Protein AF-A0AAW7VL09-F1 (afdb_monomer_lite)

Secondary structure (DSSP, 8-state):
-EESSEEES-EEETT-EEEE-TT-EEES-EEEB-EEEESSEEES-EE-TT-EEEE-TT-EEES-EE-TT-EEEE-TT-EEES-B-

Foldseek 3Di:
DEFPAEAEQAEAAAPGEYEQAANHEYENYEFHLGEYEFLHEYENYEFEANYEYEFDLNGEYECYEYYPNGYYHYDHNGYYYNYHD

Structure (mmCIF, N/CA/C/O backbone):
data_AF-A0AAW7VL09-F1
#
_entry.id   AF-A0AAW7VL09-F1
#
loop_
_atom_site.group_PDB
_atom_site.id
_atom_site.type_symbol
_atom_site.label_atom_id
_atom_site.label_alt_id
_atom_site.label_comp_id
_atom_site.label_asym_id
_atom_site.label_entity_id
_atom_site.label_seq_id
_atom_site.pdbx_PDB_ins_code
_atom_site.Cartn_x
_atom_site.Cartn_y
_atom_site.Cartn_z
_atom_site.occupancy
_atom_site.B_iso_or_equiv
_atom_site.auth_seq_id
_atom_site.auth_comp_id
_atom_site.auth_asym_id
_atom_site.auth_atom_id
_atom_site.pdbx_PDB_model_num
ATOM 1 N N . VAL A 1 1 ? 10.718 1.699 -5.330 1.00 62.59 1 VAL A N 1
ATOM 2 C CA . VAL A 1 1 ? 10.842 2.687 -4.233 1.00 62.59 1 VAL A CA 1
ATOM 3 C C . VAL A 1 1 ? 10.611 1.939 -2.934 1.00 62.59 1 VAL A C 1
ATOM 5 O O . VAL A 1 1 ? 9.680 1.148 -2.882 1.00 62.59 1 VAL A O 1
ATOM 8 N N . GLU A 1 2 ? 11.471 2.102 -1.935 1.00 70.12 2 GLU A N 1
ATOM 9 C CA . GLU A 1 2 ? 11.235 1.551 -0.595 1.00 70.12 2 GLU A CA 1
ATOM 10 C C . GLU A 1 2 ? 11.010 2.721 0.359 1.00 70.12 2 GLU A C 1
ATOM 12 O O . GLU A 1 2 ? 11.822 3.647 0.404 1.00 70.12 2 GLU A O 1
ATOM 17 N N . SER A 1 3 ? 9.891 2.709 1.077 1.00 68.75 3 SER A N 1
ATOM 18 C CA . SER A 1 3 ? 9.571 3.731 2.070 1.00 68.75 3 SER A CA 1
ATOM 19 C C . SER A 1 3 ? 10.031 3.232 3.434 1.00 68.75 3 SER A C 1
ATOM 21 O O . SER A 1 3 ? 9.394 2.358 4.014 1.00 68.75 3 SER A O 1
ATOM 23 N N . ASP A 1 4 ? 11.133 3.781 3.946 1.00 71.25 4 ASP A N 1
ATOM 24 C CA . ASP A 1 4 ? 11.612 3.494 5.310 1.00 71.25 4 ASP A CA 1
ATOM 25 C C . ASP A 1 4 ? 11.043 4.479 6.353 1.00 71.25 4 ASP A C 1
ATOM 27 O O . ASP A 1 4 ? 11.192 4.271 7.556 1.00 71.25 4 ASP A O 1
ATOM 31 N N . THR A 1 5 ? 10.395 5.564 5.908 1.00 70.50 5 THR A N 1
ATOM 32 C CA . THR A 1 5 ? 9.796 6.591 6.777 1.00 70.50 5 THR A CA 1
ATOM 33 C C . THR A 1 5 ? 8.443 7.057 6.230 1.00 70.50 5 THR A C 1
ATOM 35 O O . THR A 1 5 ? 7.423 6.416 6.467 1.00 70.50 5 THR A O 1
ATOM 38 N N . THR A 1 6 ? 8.407 8.135 5.452 1.00 77.06 6 THR A N 1
ATOM 39 C CA . THR A 1 6 ? 7.194 8.666 4.833 1.00 77.06 6 THR A CA 1
ATOM 40 C C . THR A 1 6 ? 7.459 8.957 3.367 1.00 77.06 6 THR A C 1
ATOM 42 O O . THR A 1 6 ? 8.352 9.736 3.036 1.00 77.06 6 THR A O 1
ATOM 45 N N . SER A 1 7 ? 6.674 8.346 2.485 1.00 80.00 7 SER A N 1
ATOM 46 C CA . SER A 1 7 ? 6.680 8.656 1.055 1.00 80.00 7 SER A CA 1
ATOM 47 C C . SER A 1 7 ? 5.379 9.359 0.704 1.00 80.00 7 SER A C 1
ATOM 49 O O . SER A 1 7 ? 4.306 8.912 1.092 1.00 80.00 7 SER A O 1
ATOM 51 N N . ALA A 1 8 ? 5.469 10.489 0.010 1.00 84.00 8 ALA A N 1
ATOM 52 C CA . ALA A 1 8 ? 4.306 11.267 -0.388 1.00 84.00 8 ALA A CA 1
ATOM 53 C C . ALA A 1 8 ? 4.285 11.425 -1.906 1.00 84.00 8 ALA A C 1
ATOM 55 O O . ALA A 1 8 ? 5.300 11.790 -2.501 1.00 84.00 8 ALA A O 1
ATOM 56 N N . LYS A 1 9 ? 3.112 11.207 -2.508 1.00 84.56 9 LYS A N 1
ATOM 57 C CA . LYS A 1 9 ? 2.840 11.400 -3.938 1.00 84.56 9 LYS A CA 1
ATOM 58 C C . LYS A 1 9 ? 3.767 10.586 -4.846 1.00 84.56 9 LYS A C 1
ATOM 60 O O . LYS A 1 9 ? 4.230 11.078 -5.875 1.00 84.56 9 LYS A O 1
ATOM 65 N N . THR A 1 10 ? 4.048 9.342 -4.463 1.00 91.38 10 THR A N 1
ATOM 66 C CA . THR A 1 10 ? 4.804 8.410 -5.303 1.00 91.38 10 THR A CA 1
ATOM 67 C C . THR A 1 10 ? 3.963 8.016 -6.515 1.00 91.38 10 THR A C 1
ATOM 69 O O . THR A 1 10 ? 2.826 7.579 -6.362 1.00 91.38 10 THR A O 1
ATOM 72 N N . GLN A 1 11 ? 4.515 8.115 -7.724 1.00 94.50 11 GLN A N 1
ATOM 73 C CA . GLN A 1 11 ? 3.925 7.479 -8.901 1.00 94.50 11 GLN A CA 1
ATOM 74 C C . GLN A 1 11 ? 4.638 6.155 -9.179 1.00 94.50 11 GLN A C 1
ATOM 76 O O . GLN A 1 11 ? 5.863 6.124 -9.324 1.00 94.50 11 GLN A O 1
ATOM 81 N N . VAL A 1 12 ? 3.876 5.067 -9.278 1.00 95.69 12 VAL A N 1
ATOM 82 C CA . VAL A 1 12 ? 4.394 3.734 -9.593 1.00 95.69 12 VAL A CA 1
ATOM 83 C C . VAL A 1 12 ? 3.838 3.298 -10.945 1.00 95.69 12 VAL A C 1
ATOM 85 O O . VAL A 1 12 ? 2.674 2.923 -11.077 1.00 95.69 12 VAL A O 1
ATOM 88 N N . ASN A 1 13 ? 4.691 3.378 -11.962 1.00 94.94 13 ASN A N 1
ATOM 89 C CA . ASN A 1 13 ? 4.365 2.990 -13.333 1.00 94.94 13 ASN A CA 1
ATOM 90 C C . ASN A 1 13 ? 4.484 1.474 -13.542 1.00 94.94 13 ASN A C 1
ATOM 92 O O . ASN A 1 13 ? 5.049 0.773 -12.702 1.00 94.94 13 ASN A O 1
ATOM 96 N N . ALA A 1 14 ? 4.015 0.989 -14.694 1.00 95.31 14 ALA A N 1
ATOM 97 C CA . ALA A 1 14 ? 4.155 -0.400 -15.127 1.00 95.31 14 ALA A CA 1
ATOM 98 C C . ALA A 1 14 ? 5.566 -0.975 -14.901 1.00 95.31 14 ALA A C 1
ATOM 100 O O . ALA A 1 14 ? 6.572 -0.379 -15.289 1.00 95.31 14 ALA A O 1
ATOM 101 N N . GLY A 1 15 ? 5.630 -2.137 -14.242 1.00 92.44 15 GLY A N 1
ATOM 102 C CA . GLY A 1 15 ? 6.878 -2.811 -13.851 1.00 92.44 15 GLY A CA 1
ATOM 103 C C . GLY A 1 15 ? 7.590 -2.202 -12.634 1.00 92.44 15 GLY A C 1
ATOM 104 O O . GLY A 1 15 ? 8.544 -2.787 -12.120 1.00 92.44 15 GLY A O 1
ATOM 105 N N . GLY A 1 16 ? 7.132 -1.048 -12.150 1.00 95.06 16 GLY A N 1
ATOM 106 C CA . GLY A 1 16 ? 7.585 -0.434 -10.913 1.00 95.06 16 GLY A CA 1
ATOM 107 C C . GLY A 1 16 ? 6.933 -1.065 -9.686 1.00 95.06 16 GLY A C 1
ATOM 108 O O . GLY A 1 16 ? 5.807 -1.561 -9.740 1.00 95.06 16 GLY A O 1
ATOM 109 N N . ARG A 1 17 ? 7.644 -0.997 -8.557 1.00 94.44 17 ARG A N 1
ATOM 110 C CA . ARG A 1 17 ? 7.133 -1.434 -7.258 1.00 94.44 17 ARG A CA 1
ATOM 111 C C . ARG A 1 17 ? 7.460 -0.438 -6.151 1.00 94.44 17 ARG A C 1
ATOM 113 O O . ARG A 1 17 ? 8.598 0.044 -6.057 1.00 94.44 17 ARG A O 1
ATOM 120 N N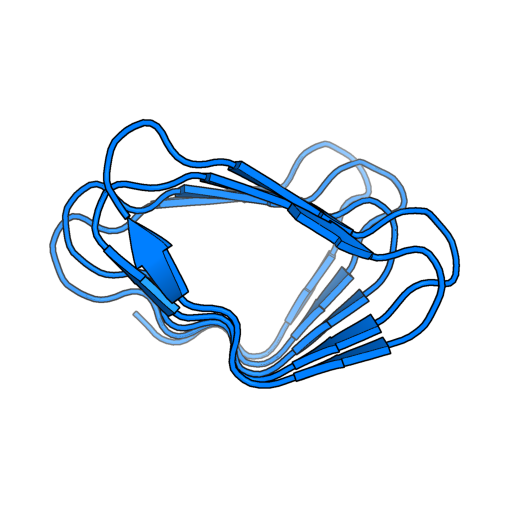 . GLU A 1 18 ? 6.477 -0.150 -5.310 1.00 94.75 18 GLU A N 1
ATOM 121 C CA . GLU A 1 18 ? 6.636 0.524 -4.022 1.00 94.75 18 GLU A CA 1
ATOM 122 C C . GLU A 1 18 ? 6.445 -0.491 -2.889 1.00 94.75 18 GLU A C 1
ATOM 124 O O . GLU A 1 18 ? 5.498 -1.270 -2.906 1.00 94.75 18 GLU A O 1
ATOM 129 N N . ILE A 1 19 ? 7.353 -0.504 -1.913 1.00 94.69 19 ILE A N 1
ATOM 130 C CA . ILE A 1 19 ? 7.204 -1.303 -0.691 1.00 94.69 19 ILE A CA 1
ATOM 131 C C . ILE A 1 19 ? 7.112 -0.335 0.482 1.00 94.69 19 ILE A C 1
ATOM 133 O O . ILE A 1 19 ? 8.071 0.384 0.781 1.00 94.69 19 ILE A O 1
ATOM 137 N N . VAL A 1 20 ? 5.959 -0.332 1.144 1.00 94.88 20 VAL A N 1
ATOM 138 C CA . VAL A 1 20 ? 5.700 0.455 2.349 1.00 94.88 20 VAL A CA 1
ATOM 139 C C . VAL A 1 20 ? 5.997 -0.433 3.544 1.00 94.88 20 VAL A C 1
ATOM 141 O O . VAL A 1 20 ? 5.161 -1.249 3.928 1.00 94.88 20 VAL A O 1
ATOM 144 N N . LYS A 1 21 ? 7.204 -0.322 4.104 1.00 93.81 21 LYS A N 1
ATOM 145 C CA . LYS A 1 21 ? 7.654 -1.209 5.184 1.00 93.81 21 LYS A CA 1
ATOM 146 C C . LYS A 1 21 ? 6.879 -0.980 6.477 1.00 93.81 21 LYS A C 1
ATOM 148 O O . LYS A 1 21 ? 6.240 0.051 6.684 1.00 93.81 21 LYS A O 1
ATOM 153 N N . THR A 1 22 ? 6.989 -1.936 7.393 1.00 89.38 22 THR A N 1
ATOM 154 C CA . THR A 1 22 ? 6.434 -1.809 8.748 1.00 89.38 22 THR A CA 1
ATOM 155 C C . THR A 1 22 ? 6.907 -0.497 9.402 1.00 89.38 22 THR A C 1
ATOM 157 O O . THR A 1 22 ? 8.103 -0.217 9.420 1.00 89.38 22 THR A O 1
ATOM 160 N N . LYS A 1 23 ? 5.973 0.286 9.968 1.00 89.31 23 LYS A N 1
ATOM 161 C CA . LYS A 1 23 ? 6.153 1.659 10.514 1.00 89.31 23 LYS A CA 1
ATOM 162 C C . LYS A 1 23 ? 6.329 2.785 9.490 1.00 89.31 23 LYS A C 1
ATOM 164 O O . LYS A 1 23 ? 6.382 3.941 9.906 1.00 89.31 23 LYS A O 1
ATOM 169 N N . ALA A 1 24 ? 6.394 2.485 8.197 1.00 93.06 24 ALA A N 1
ATOM 170 C CA . ALA A 1 24 ? 6.373 3.513 7.170 1.00 93.06 24 ALA A CA 1
ATOM 171 C C . ALA A 1 24 ? 4.938 3.929 6.832 1.00 93.06 24 ALA A C 1
ATOM 173 O O . ALA A 1 24 ? 3.982 3.168 7.020 1.00 93.06 24 ALA A O 1
ATOM 174 N N . THR A 1 25 ? 4.796 5.145 6.309 1.00 94.44 25 THR A N 1
ATOM 175 C CA . THR A 1 25 ? 3.528 5.644 5.773 1.00 94.44 25 THR A CA 1
ATOM 176 C C . THR A 1 25 ? 3.713 6.151 4.350 1.00 94.44 25 THR A C 1
ATOM 178 O O . THR A 1 25 ? 4.480 7.084 4.121 1.00 94.44 25 THR A O 1
ATOM 181 N N . ALA A 1 26 ? 3.003 5.564 3.393 1.00 95.81 26 ALA A N 1
ATOM 182 C CA . ALA A 1 26 ? 2.868 6.120 2.053 1.00 95.81 26 ALA A CA 1
ATOM 183 C C . ALA A 1 26 ? 1.563 6.915 1.961 1.00 95.81 26 ALA A C 1
ATOM 185 O O . ALA A 1 26 ? 0.536 6.461 2.457 1.00 95.81 26 ALA A O 1
ATOM 186 N N . THR A 1 27 ? 1.589 8.094 1.347 1.00 96.06 27 THR A N 1
ATOM 187 C CA . THR A 1 27 ? 0.397 8.931 1.169 1.00 96.06 27 THR A CA 1
ATOM 188 C C . THR A 1 27 ? 0.290 9.446 -0.260 1.00 96.06 27 THR A C 1
ATOM 190 O O . THR A 1 27 ? 1.275 9.915 -0.835 1.00 96.06 27 THR A O 1
ATOM 193 N N . GLY A 1 28 ? -0.900 9.360 -0.853 1.00 95.56 28 GLY A N 1
ATOM 194 C CA . GLY A 1 28 ? -1.152 9.873 -2.199 1.00 95.56 28 GLY A CA 1
ATOM 195 C C . GLY A 1 28 ? -0.434 9.089 -3.299 1.00 95.56 28 GLY A C 1
ATOM 196 O O . GLY A 1 28 ? -0.109 9.668 -4.337 1.00 95.56 28 GLY A O 1
ATOM 197 N N . THR A 1 29 ? -0.111 7.813 -3.065 1.00 96.56 29 THR A N 1
ATOM 198 C CA . THR A 1 29 ? 0.509 6.970 -4.093 1.00 96.56 29 THR A CA 1
ATOM 199 C C . THR A 1 29 ? -0.449 6.794 -5.267 1.00 96.56 29 THR A C 1
ATOM 201 O O . THR A 1 29 ? -1.631 6.520 -5.084 1.00 96.56 29 THR A O 1
ATOM 204 N N . MET A 1 30 ? 0.070 6.906 -6.485 1.00 97.56 30 MET A N 1
ATOM 205 C CA . MET A 1 30 ? -0.671 6.667 -7.717 1.00 97.56 30 MET A CA 1
ATOM 206 C C . MET A 1 30 ? -0.068 5.481 -8.469 1.00 97.56 30 MET A C 1
ATOM 208 O O . MET A 1 30 ? 1.077 5.535 -8.919 1.00 97.56 30 MET A O 1
ATOM 212 N N . LEU A 1 31 ? -0.852 4.414 -8.613 1.00 97.62 31 LEU A N 1
ATOM 213 C CA . LEU A 1 31 ? -0.471 3.195 -9.323 1.00 97.62 31 LEU A CA 1
ATOM 214 C C . LEU A 1 31 ? -1.020 3.257 -10.747 1.00 97.62 31 LEU A C 1
ATOM 216 O O . LEU A 1 31 ? -2.230 3.315 -10.944 1.00 97.62 31 LEU A O 1
ATOM 220 N N . THR A 1 32 ? -0.132 3.274 -11.736 1.00 96.38 32 THR A N 1
ATOM 221 C CA . THR A 1 32 ? -0.453 3.332 -13.173 1.00 96.38 32 THR A CA 1
ATOM 222 C C . THR A 1 32 ? 0.230 2.163 -13.880 1.00 96.38 32 THR A C 1
ATOM 224 O O . THR A 1 32 ? 1.226 2.337 -14.587 1.00 96.38 32 THR A O 1
ATOM 227 N N . GLY A 1 33 ? -0.247 0.947 -13.592 1.00 95.31 33 GLY A N 1
ATOM 228 C CA . GLY A 1 33 ? 0.364 -0.321 -14.018 1.00 95.31 33 GLY A CA 1
ATOM 229 C C . GLY A 1 33 ? 1.366 -0.930 -13.026 1.00 95.31 33 GLY A C 1
ATOM 230 O O . GLY A 1 33 ? 1.866 -2.031 -13.253 1.00 95.31 33 GLY A O 1
ATOM 231 N N . GLY A 1 34 ? 1.734 -0.192 -11.975 1.00 96.88 34 GLY A N 1
ATOM 232 C CA . GLY A 1 34 ? 2.705 -0.618 -10.967 1.00 96.88 34 GLY A CA 1
ATOM 233 C C . GLY A 1 34 ? 2.077 -1.271 -9.737 1.00 96.88 34 GLY A C 1
ATOM 234 O O . GLY A 1 34 ? 0.861 -1.246 -9.554 1.00 96.88 34 GLY A O 1
ATOM 235 N N . GLU A 1 35 ? 2.925 -1.809 -8.862 1.00 97.25 35 GLU A N 1
ATOM 236 C CA . GLU A 1 35 ? 2.496 -2.485 -7.634 1.00 97.25 35 GLU A CA 1
ATOM 237 C C . GLU A 1 35 ? 2.905 -1.709 -6.372 1.00 97.25 35 GLU A C 1
ATOM 239 O O . GLU A 1 35 ? 4.037 -1.233 -6.264 1.00 97.25 35 GLU A O 1
ATOM 244 N N . GLN A 1 36 ? 2.017 -1.631 -5.383 1.00 97.75 36 GLN A N 1
ATOM 245 C CA . GLN A 1 36 ? 2.354 -1.228 -4.020 1.00 97.75 36 GLN A CA 1
ATOM 246 C C . GLN A 1 36 ? 2.119 -2.389 -3.055 1.00 97.75 36 GLN A C 1
ATOM 248 O O . GLN A 1 36 ? 0.999 -2.873 -2.928 1.00 97.75 36 GLN A O 1
ATOM 253 N N . ILE A 1 37 ? 3.162 -2.790 -2.330 1.00 96.88 37 ILE A N 1
ATOM 254 C CA . ILE A 1 37 ? 3.075 -3.761 -1.236 1.00 96.88 37 ILE A CA 1
ATOM 255 C C . ILE A 1 37 ? 3.055 -2.992 0.083 1.00 96.88 37 ILE A C 1
ATOM 257 O O . ILE A 1 37 ? 4.000 -2.269 0.404 1.00 96.88 37 ILE A O 1
ATOM 261 N N . VAL A 1 38 ? 1.979 -3.151 0.850 1.00 96.81 38 VAL A N 1
ATOM 262 C CA . VAL A 1 38 ? 1.737 -2.417 2.093 1.00 96.81 38 VAL A CA 1
ATOM 263 C C . VAL A 1 38 ? 1.960 -3.340 3.288 1.00 96.81 38 VAL A C 1
ATOM 265 O O . VAL A 1 38 ? 1.125 -4.185 3.593 1.00 96.81 38 VAL A O 1
ATOM 268 N N . GLU A 1 39 ? 3.089 -3.174 3.976 1.00 95.62 39 GLU A N 1
ATOM 269 C CA . GLU A 1 39 ? 3.381 -3.790 5.283 1.00 95.62 39 GLU A CA 1
ATOM 270 C C . GLU A 1 39 ? 3.227 -2.798 6.447 1.00 95.62 39 GLU A C 1
ATOM 272 O O . GLU A 1 39 ? 3.114 -3.210 7.598 1.00 95.62 39 GLU A O 1
ATOM 277 N N . GLY A 1 40 ? 3.289 -1.497 6.151 1.00 95.06 40 GLY A N 1
ATOM 278 C CA . GLY A 1 40 ? 3.000 -0.391 7.061 1.00 95.06 40 GLY A CA 1
ATOM 279 C C . GLY A 1 40 ? 1.624 0.208 6.784 1.00 95.06 40 GLY A C 1
ATOM 280 O O . GLY A 1 40 ? 0.626 -0.504 6.765 1.00 95.06 40 GLY A O 1
ATOM 281 N N . VAL A 1 41 ? 1.570 1.521 6.555 1.00 96.12 41 VAL A N 1
ATOM 282 C CA . VAL A 1 41 ? 0.310 2.236 6.296 1.00 96.12 41 VAL A CA 1
ATOM 283 C C . VAL A 1 41 ? 0.350 2.912 4.928 1.00 96.12 41 VAL A C 1
ATOM 285 O O . VAL A 1 41 ? 1.265 3.678 4.645 1.00 96.12 41 VAL A O 1
ATOM 288 N N . ALA A 1 42 ? -0.649 2.679 4.085 1.00 97.19 42 ALA A N 1
ATOM 289 C CA . ALA A 1 42 ? -0.848 3.410 2.839 1.00 97.19 42 ALA A CA 1
ATOM 290 C C . ALA A 1 42 ? -2.147 4.215 2.919 1.00 97.19 42 ALA A C 1
ATOM 292 O O . ALA A 1 42 ? -3.205 3.669 3.219 1.00 97.19 42 ALA A O 1
ATOM 293 N N . THR A 1 43 ? -2.081 5.515 2.651 1.00 97.00 43 THR A N 1
ATOM 294 C CA . THR A 1 43 ? -3.245 6.403 2.670 1.00 97.00 43 THR A CA 1
ATOM 295 C C . THR A 1 43 ? -3.440 7.080 1.322 1.00 97.00 43 THR A C 1
ATOM 297 O O . THR A 1 43 ? -2.472 7.382 0.623 1.00 97.00 43 THR A O 1
ATOM 300 N N . GLU A 1 44 ? -4.695 7.326 0.944 1.00 96.94 44 GLU A N 1
ATOM 301 C CA . GLU A 1 44 ? -5.039 8.090 -0.267 1.00 96.94 44 GLU A CA 1
ATOM 302 C C . GLU A 1 44 ? -4.420 7.488 -1.541 1.00 96.94 44 GLU A C 1
ATOM 304 O O . GLU A 1 44 ? -3.987 8.199 -2.448 1.00 96.94 44 GLU A O 1
ATOM 309 N N . THR A 1 45 ? -4.319 6.157 -1.594 1.00 97.62 45 THR A N 1
ATOM 310 C CA . THR A 1 45 ? -3.763 5.473 -2.765 1.00 97.62 45 THR A CA 1
ATOM 311 C C . THR A 1 45 ? -4.786 5.474 -3.893 1.00 97.62 45 THR A C 1
ATOM 313 O O . THR A 1 45 ? -5.932 5.090 -3.692 1.00 97.62 45 THR A O 1
ATOM 316 N N . THR A 1 46 ? -4.373 5.884 -5.089 1.00 98.12 46 THR A N 1
ATOM 317 C CA . THR A 1 46 ? -5.183 5.792 -6.307 1.00 98.12 46 THR A CA 1
ATOM 318 C C . THR A 1 46 ? -4.650 4.667 -7.183 1.00 98.12 46 THR A C 1
ATOM 320 O O . THR A 1 46 ? -3.503 4.715 -7.632 1.00 98.12 46 THR A O 1
ATOM 323 N N . ILE A 1 47 ? -5.480 3.663 -7.441 1.00 98.19 47 ILE A N 1
ATOM 324 C CA . ILE A 1 47 ? -5.154 2.500 -8.261 1.00 98.19 47 ILE A CA 1
ATOM 325 C C . ILE A 1 47 ? -5.826 2.664 -9.621 1.00 98.19 47 ILE A C 1
ATOM 327 O O . ILE A 1 47 ? -7.044 2.585 -9.718 1.00 98.19 47 ILE A O 1
ATOM 331 N N . ASN A 1 48 ? -5.044 2.922 -10.666 1.00 98.06 48 ASN A N 1
ATOM 332 C CA . ASN A 1 48 ? -5.537 3.007 -12.041 1.00 98.06 48 ASN A CA 1
ATOM 333 C C . ASN A 1 48 ? -5.361 1.675 -12.772 1.00 98.06 48 ASN A C 1
ATOM 335 O O . ASN A 1 48 ? -4.851 0.717 -12.193 1.00 98.06 48 ASN A O 1
ATOM 339 N N . ASP A 1 49 ? -5.746 1.643 -14.047 1.00 97.69 49 ASP A N 1
ATOM 340 C CA . ASP A 1 49 ? -5.630 0.472 -14.914 1.00 97.69 49 ASP A CA 1
ATOM 341 C C . ASP A 1 49 ? -4.258 -0.220 -14.806 1.00 97.69 49 ASP A C 1
ATOM 343 O O . ASP A 1 49 ? -3.195 0.417 -14.856 1.00 97.69 49 ASP A O 1
ATOM 347 N N . GLY A 1 50 ? -4.299 -1.533 -14.569 1.00 96.56 50 GLY A N 1
ATOM 348 C CA . GLY A 1 50 ? -3.138 -2.393 -14.335 1.00 96.56 50 GLY A CA 1
ATOM 349 C C . GLY A 1 50 ? -2.390 -2.157 -13.016 1.00 96.56 50 GLY A C 1
ATOM 350 O O . GLY A 1 50 ? -1.415 -2.852 -12.742 1.00 96.56 50 GLY A O 1
ATOM 351 N N . GLY A 1 51 ? -2.787 -1.170 -12.212 1.00 98.19 51 GLY A N 1
ATOM 352 C CA . GLY A 1 51 ? -2.223 -0.905 -10.893 1.00 98.19 51 GLY A CA 1
ATOM 353 C C . GLY A 1 51 ? -2.699 -1.924 -9.859 1.00 98.19 51 GLY A C 1
ATOM 354 O O . GLY A 1 51 ? -3.854 -2.354 -9.880 1.00 98.19 51 GLY A O 1
ATOM 355 N N . ILE A 1 52 ? -1.816 -2.291 -8.929 1.00 98.25 52 ILE A N 1
ATOM 356 C CA . ILE A 1 52 ? -2.112 -3.298 -7.903 1.00 98.25 52 ILE A CA 1
ATOM 357 C C . ILE A 1 52 ? -1.644 -2.813 -6.532 1.00 98.25 52 ILE A C 1
ATOM 359 O O . ILE A 1 52 ? -0.454 -2.596 -6.324 1.00 98.25 52 ILE A O 1
ATOM 363 N N . GLN A 1 53 ? -2.556 -2.685 -5.571 1.00 98.44 53 GLN A N 1
ATOM 364 C CA . GLN A 1 53 ? -2.199 -2.528 -4.160 1.00 98.44 53 GLN A CA 1
ATOM 365 C C . GLN A 1 53 ? -2.402 -3.867 -3.446 1.00 98.44 53 GLN A C 1
ATOM 367 O O . GLN A 1 53 ? -3.505 -4.409 -3.444 1.00 98.44 53 GLN A O 1
ATOM 372 N N . THR A 1 54 ? -1.350 -4.383 -2.816 1.00 98.25 54 THR A N 1
ATOM 373 C CA . THR A 1 54 ? -1.374 -5.603 -2.005 1.00 98.25 54 THR A CA 1
ATOM 374 C C . THR A 1 54 ? -1.152 -5.233 -0.545 1.00 98.25 54 THR A C 1
ATOM 376 O O . THR A 1 54 ? -0.067 -4.792 -0.166 1.00 98.25 54 THR A O 1
ATOM 379 N N . VAL A 1 55 ? -2.167 -5.424 0.293 1.00 98.00 55 VAL A N 1
ATOM 380 C CA . VAL A 1 55 ? -2.102 -5.171 1.735 1.00 98.00 55 VAL A CA 1
ATOM 381 C C . VAL A 1 55 ? -1.719 -6.458 2.453 1.00 98.00 55 VAL A C 1
ATOM 383 O O . VAL A 1 55 ? -2.477 -7.429 2.465 1.00 98.00 55 VAL A O 1
ATOM 386 N N . SER A 1 56 ? -0.523 -6.477 3.038 1.00 96.88 56 SER A N 1
ATOM 387 C CA . SER A 1 56 ? 0.000 -7.607 3.808 1.00 96.88 56 SER A CA 1
ATOM 388 C C . SER A 1 56 ? -0.687 -7.728 5.171 1.00 96.88 56 SER A C 1
ATOM 390 O O . SER A 1 56 ? -1.367 -6.812 5.619 1.00 96.88 56 SER A O 1
ATOM 392 N N . ALA A 1 57 ? -0.466 -8.840 5.876 1.00 95.06 57 ALA A N 1
ATOM 393 C CA . ALA A 1 57 ? -1.116 -9.138 7.160 1.00 95.06 57 ALA A CA 1
ATOM 394 C C . ALA A 1 57 ? -0.936 -8.065 8.254 1.00 95.06 57 ALA A C 1
ATOM 396 O O . ALA A 1 57 ? -1.776 -7.937 9.137 1.00 95.06 57 ALA A O 1
ATOM 397 N N . ASN A 1 58 ? 0.159 -7.301 8.202 1.00 92.44 58 ASN A N 1
ATOM 398 C CA . ASN A 1 58 ? 0.436 -6.196 9.130 1.00 92.44 58 ASN A CA 1
ATOM 399 C C . ASN A 1 58 ? 0.150 -4.813 8.519 1.00 92.44 58 ASN A C 1
ATOM 401 O O . ASN A 1 58 ? 0.388 -3.798 9.170 1.00 92.44 58 ASN A O 1
ATOM 405 N N . GLY A 1 59 ? -0.305 -4.787 7.267 1.00 96.81 59 GLY A N 1
ATOM 406 C CA . GLY A 1 59 ? -0.534 -3.583 6.493 1.00 96.81 59 GLY A CA 1
ATOM 407 C C . GLY A 1 59 ? -1.928 -3.006 6.690 1.00 96.81 59 GLY A C 1
ATOM 408 O O . GLY A 1 59 ? -2.905 -3.724 6.926 1.00 96.81 59 GLY A O 1
ATOM 409 N N . GLU A 1 60 ? -2.020 -1.692 6.527 1.00 97.88 60 GLU A N 1
ATOM 410 C CA . GLU A 1 60 ? -3.278 -0.957 6.543 1.00 97.88 60 GLU A CA 1
ATOM 411 C C . GLU A 1 60 ? -3.357 -0.014 5.339 1.00 97.88 60 GLU A C 1
ATOM 413 O O . GLU A 1 60 ? -2.508 0.859 5.164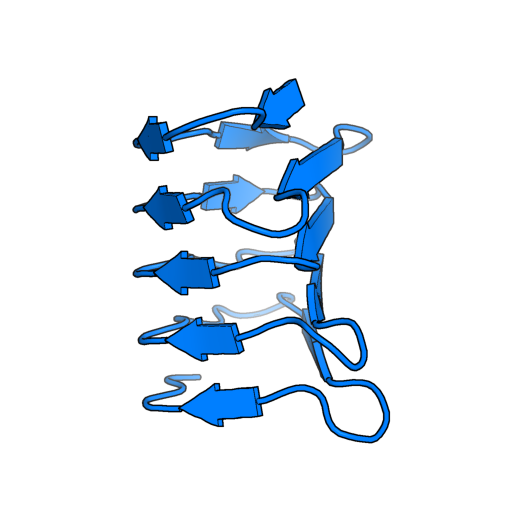 1.00 97.88 60 GLU A O 1
ATOM 418 N N . ALA A 1 61 ? -4.378 -0.195 4.504 1.00 98.00 61 ALA A N 1
ATOM 419 C CA . ALA A 1 61 ? -4.737 0.716 3.427 1.00 98.00 61 ALA A CA 1
ATOM 420 C C . ALA A 1 61 ? -5.976 1.527 3.822 1.00 98.00 61 ALA A C 1
ATOM 422 O O . ALA A 1 61 ? -6.994 0.968 4.229 1.00 98.00 61 ALA A O 1
ATOM 423 N N . VAL A 1 62 ? -5.890 2.849 3.697 1.00 97.81 62 VAL A N 1
ATOM 424 C CA . VAL A 1 62 ? -6.942 3.784 4.108 1.00 97.81 62 VAL A CA 1
ATOM 425 C C . VAL A 1 62 ? -7.239 4.745 2.965 1.00 97.81 62 VAL A C 1
ATOM 427 O O . VAL A 1 62 ? -6.316 5.333 2.397 1.00 97.81 62 VAL A O 1
ATOM 430 N N . LYS A 1 63 ? -8.522 4.965 2.657 1.00 97.56 63 LYS A N 1
ATOM 431 C CA . LYS A 1 63 ? -8.951 5.862 1.567 1.00 97.56 63 LYS A CA 1
ATOM 432 C C . LYS A 1 63 ? -8.338 5.474 0.218 1.00 97.56 63 LYS A C 1
ATOM 434 O O . LYS A 1 63 ? -7.795 6.324 -0.488 1.00 97.56 63 LYS A O 1
ATOM 439 N N . THR A 1 64 ? -8.365 4.187 -0.117 1.00 98.00 64 THR A N 1
ATOM 440 C CA . THR A 1 64 ? -7.933 3.740 -1.444 1.00 98.00 64 THR A CA 1
ATOM 441 C C . THR A 1 64 ? -9.051 3.983 -2.453 1.00 98.00 64 THR A C 1
ATOM 443 O O . THR A 1 64 ? -10.177 3.535 -2.248 1.00 98.00 64 THR A O 1
ATOM 446 N N . THR A 1 65 ? -8.722 4.649 -3.557 1.00 98.31 65 THR A N 1
ATOM 447 C CA . THR A 1 65 ? -9.590 4.803 -4.730 1.00 98.31 65 THR A CA 1
ATOM 448 C C . THR A 1 65 ? -9.140 3.827 -5.810 1.00 98.31 65 THR A C 1
ATOM 450 O O . THR A 1 65 ? -7.984 3.863 -6.230 1.00 98.31 65 THR A O 1
ATOM 453 N N . ILE A 1 66 ? -10.040 2.969 -6.274 1.00 97.88 66 ILE A N 1
ATOM 454 C CA . ILE A 1 66 ? -9.788 1.952 -7.293 1.00 97.88 66 ILE A CA 1
ATOM 455 C C . ILE A 1 66 ? -10.542 2.358 -8.556 1.00 97.88 66 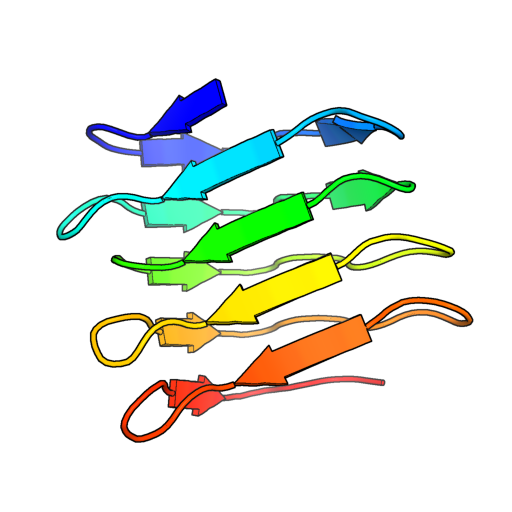ILE A C 1
ATOM 457 O O . ILE A 1 66 ? -11.759 2.271 -8.603 1.00 97.88 66 ILE A O 1
ATOM 461 N N . ASN A 1 67 ? -9.827 2.799 -9.584 1.00 98.06 67 ASN A N 1
ATOM 462 C CA . ASN A 1 67 ? -10.415 3.096 -10.886 1.00 98.06 67 ASN A CA 1
ATOM 463 C C . ASN A 1 67 ? -10.522 1.821 -11.741 1.00 98.06 67 ASN A C 1
ATOM 465 O O . ASN A 1 67 ? -9.999 0.761 -11.387 1.00 98.06 67 ASN A O 1
ATOM 469 N N . GLU A 1 68 ? -11.184 1.932 -12.895 1.00 97.56 68 GLU A N 1
ATOM 470 C CA . GLU A 1 68 ? -11.345 0.829 -13.848 1.00 97.56 68 GLU A CA 1
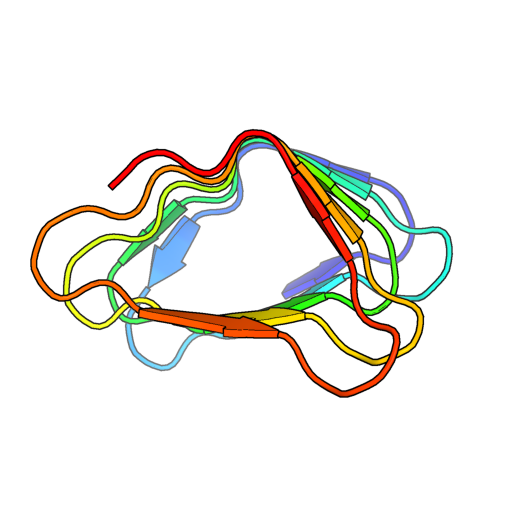ATOM 471 C C . GLU A 1 68 ? -9.995 0.165 -14.185 1.00 97.56 68 GLU A C 1
ATOM 473 O O . GLU A 1 68 ? -9.007 0.841 -14.475 1.00 97.56 68 GLU A O 1
ATOM 478 N N . GLY A 1 69 ? -9.955 -1.169 -14.085 1.00 95.88 69 GLY A N 1
ATOM 479 C CA . GLY A 1 69 ? -8.751 -1.981 -14.301 1.00 95.88 69 GLY A CA 1
ATOM 480 C C . GLY A 1 69 ? -7.763 -2.034 -13.124 1.00 95.88 69 GLY A C 1
ATOM 481 O O . GLY A 1 69 ? -6.795 -2.794 -13.178 1.00 95.88 69 GLY A O 1
ATOM 482 N N . GLY A 1 70 ? -7.991 -1.270 -12.052 1.00 98.00 70 GLY A N 1
ATOM 483 C CA . GLY A 1 70 ? -7.201 -1.326 -10.823 1.00 98.00 70 GLY A CA 1
ATOM 484 C C . GLY A 1 70 ? -7.587 -2.500 -9.920 1.00 98.00 70 GLY A C 1
ATOM 485 O O . GLY A 1 70 ? -8.733 -2.949 -9.904 1.00 98.00 70 GLY A O 1
ATOM 486 N N . THR A 1 71 ? -6.629 -3.002 -9.137 1.00 98.12 71 THR A N 1
ATOM 487 C CA . THR A 1 71 ? -6.857 -4.107 -8.192 1.00 98.12 71 THR A CA 1
ATOM 488 C C . THR A 1 71 ? -6.347 -3.775 -6.792 1.00 98.12 71 THR A C 1
ATOM 490 O O . THR A 1 71 ? -5.189 -3.404 -6.609 1.00 98.12 71 THR A O 1
ATOM 493 N N . LEU A 1 72 ? -7.198 -3.986 -5.787 1.00 97.94 72 LEU A N 1
ATOM 494 C CA . LEU A 1 72 ? -6.815 -4.025 -4.377 1.00 97.94 72 LEU A CA 1
ATOM 495 C C . LEU A 1 72 ? -6.924 -5.463 -3.866 1.00 97.94 72 LEU A C 1
ATOM 497 O O . LEU A 1 72 ? -8.005 -6.047 -3.883 1.00 97.94 72 LEU A O 1
ATOM 501 N N . THR A 1 73 ? -5.815 -6.014 -3.381 1.00 97.94 73 THR A N 1
ATOM 502 C CA . THR A 1 73 ? -5.761 -7.316 -2.708 1.00 97.94 73 THR A CA 1
ATOM 503 C C . THR A 1 73 ? -5.453 -7.109 -1.233 1.00 97.94 73 THR A C 1
ATOM 505 O O . THR A 1 73 ? -4.493 -6.422 -0.892 1.00 97.94 73 THR A O 1
ATOM 508 N N . VAL A 1 74 ? -6.238 -7.722 -0.348 1.00 97.06 74 VAL A N 1
ATOM 509 C CA . VAL A 1 74 ? -6.037 -7.658 1.106 1.00 97.06 74 VAL A CA 1
ATOM 510 C C . VAL A 1 74 ? -5.821 -9.074 1.622 1.00 97.06 74 VAL A C 1
ATOM 512 O O . VAL A 1 74 ? -6.718 -9.909 1.523 1.00 97.06 74 VAL A O 1
ATOM 515 N N . ASN A 1 75 ? -4.622 -9.350 2.133 1.00 95.88 75 ASN A N 1
ATOM 516 C CA . ASN A 1 75 ? -4.269 -10.652 2.696 1.00 95.88 75 ASN A CA 1
ATOM 517 C C . ASN A 1 75 ? -4.853 -10.825 4.106 1.00 95.88 75 ASN A C 1
ATOM 519 O O . ASN A 1 75 ? -5.252 -9.852 4.746 1.00 95.88 75 ASN A O 1
ATOM 523 N N . ASP A 1 76 ? -4.849 -12.059 4.616 1.00 93.44 76 ASP A N 1
ATOM 524 C CA . ASP A 1 76 ? -5.344 -12.384 5.957 1.00 93.44 76 ASP A CA 1
ATOM 525 C C . ASP A 1 76 ? -4.755 -11.453 7.030 1.00 93.44 76 ASP A C 1
ATOM 527 O O . ASP A 1 76 ? -3.538 -11.326 7.161 1.00 93.44 76 ASP A O 1
ATOM 531 N N . ASN A 1 77 ? -5.633 -10.839 7.829 1.00 93.69 77 ASN A N 1
ATOM 532 C CA . ASN A 1 77 ? -5.342 -9.817 8.851 1.00 93.69 77 ASN A CA 1
ATOM 533 C C . ASN A 1 77 ? -4.923 -8.427 8.338 1.00 93.69 77 ASN A C 1
ATOM 535 O O . ASN A 1 77 ? -4.870 -7.493 9.140 1.00 93.69 77 ASN A O 1
ATOM 539 N N . GLY A 1 78 ? -4.703 -8.259 7.032 1.00 95.88 78 GLY A N 1
ATOM 540 C CA . GLY A 1 78 ? -4.559 -6.945 6.414 1.00 95.88 78 GLY A CA 1
ATOM 541 C C . GLY A 1 78 ? -5.852 -6.139 6.537 1.00 95.88 78 GLY A C 1
ATOM 542 O O . GLY A 1 78 ? -6.955 -6.693 6.581 1.00 95.88 78 GLY A O 1
ATOM 543 N N . LYS A 1 79 ? -5.728 -4.813 6.616 1.00 97.62 79 LYS A N 1
ATOM 544 C CA . LYS A 1 79 ? -6.879 -3.916 6.782 1.00 97.62 79 LYS A CA 1
ATOM 545 C C . LYS A 1 79 ? -7.017 -2.982 5.597 1.00 97.62 79 LYS A C 1
ATOM 547 O O . LYS A 1 79 ? -6.054 -2.345 5.190 1.00 97.62 79 LYS A O 1
ATOM 552 N N . ALA A 1 80 ? -8.236 -2.873 5.091 1.00 97.00 80 ALA A N 1
ATOM 553 C CA . ALA A 1 80 ? -8.609 -1.913 4.068 1.00 97.00 80 ALA A CA 1
ATOM 554 C C . ALA A 1 80 ? -9.872 -1.183 4.529 1.00 97.00 80 ALA A C 1
ATOM 556 O O . ALA A 1 80 ? -10.905 -1.816 4.759 1.00 97.00 80 ALA A O 1
ATOM 557 N N . THR A 1 81 ? -9.779 0.130 4.715 1.00 97.31 81 THR A N 1
ATOM 558 C CA . THR A 1 81 ? -10.885 0.981 5.172 1.00 97.31 81 THR A CA 1
ATOM 559 C C . THR A 1 81 ? -11.089 2.156 4.221 1.00 97.31 81 THR A C 1
ATOM 561 O O . THR A 1 81 ? -10.161 2.601 3.544 1.00 97.31 81 THR A O 1
ATOM 564 N N . ASP A 1 82 ? -12.330 2.645 4.147 1.00 96.81 82 ASP A N 1
ATOM 565 C CA . ASP A 1 82 ? -12.735 3.747 3.265 1.00 96.81 82 ASP A CA 1
ATOM 566 C C . ASP A 1 82 ? -12.383 3.511 1.784 1.00 96.81 82 ASP A C 1
ATOM 568 O O . ASP A 1 82 ? -11.856 4.388 1.104 1.00 96.81 82 ASP A O 1
ATOM 572 N N . ILE A 1 83 ? -12.654 2.301 1.287 1.00 96.31 83 ILE A N 1
ATOM 573 C CA . ILE A 1 83 ? -12.378 1.928 -0.104 1.00 96.31 83 ILE A CA 1
ATOM 574 C C . 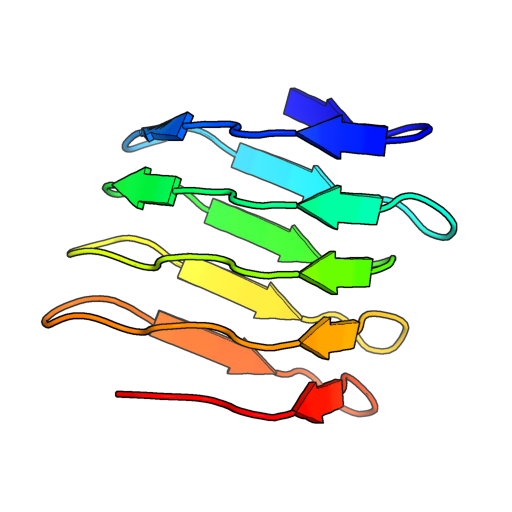ILE A 1 83 ? -13.472 2.470 -1.021 1.00 96.31 83 ILE A C 1
ATOM 576 O O . ILE A 1 83 ? -14.661 2.250 -0.782 1.00 96.31 83 ILE A O 1
ATOM 580 N N . ILE A 1 84 ? -13.048 3.158 -2.077 1.00 95.25 84 ILE A N 1
ATOM 581 C CA . ILE A 1 84 ? -13.901 3.672 -3.148 1.00 95.25 84 ILE A CA 1
ATOM 582 C C . ILE A 1 84 ? -13.530 2.926 -4.428 1.00 95.25 84 ILE A C 1
ATOM 584 O O . ILE A 1 84 ? -12.345 2.792 -4.732 1.00 95.25 84 ILE A O 1
ATOM 588 N N . GLN A 1 85 ? -14.532 2.454 -5.166 1.00 89.94 85 GLN A N 1
ATOM 589 C CA . GLN A 1 85 ? -14.383 1.803 -6.466 1.00 89.94 85 GLN A CA 1
ATOM 590 C C . GLN A 1 85 ? -15.354 2.421 -7.471 1.00 89.94 85 GLN A C 1
ATOM 592 O O . GLN A 1 85 ? -16.496 2.721 -7.050 1.00 89.94 85 GLN A O 1
#

Sequence (85 aa):
VESDTTSAKTQVNAGGREIVKTKATATGTMLTGGEQIVEGVATETTINDGGIQTVSANGEAVKTTINEGGTLTVNDNGKATDIIQ

InterPro domains:
  IPR012332 Autotransporter, pectate lyase C-like domain superfamily [G3DSA:2.160.20.20] (1-85)
  IPR030930 Adhesin of bacterial autotransporter system [PF16168] (37-81)
  IPR030930 Adhesin of bacterial autotransporter system [TIGR04415] (9-39)
  IPR030930 Adhesin of bacterial autotransporter system [TIGR04415] (25-57)
  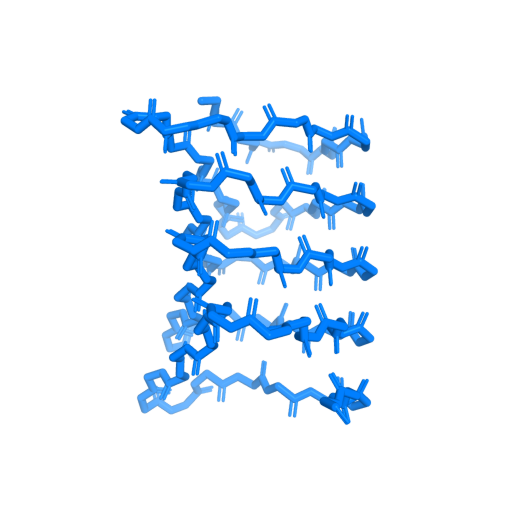IPR030930 Adhesin of bacterial autotransporter system [TIGR04415] (41-75)

Radius of gyration: 10.8 Å; chains: 1; bounding box: 26×24×26 Å

pLDDT: mean 93.82, std 7.36, range [62.59, 98.44]

Organism: Escherichia coli (NCBI:txid562)